Protein AF-A0A926CFJ2-F1 (afdb_monomer_lite)

Foldseek 3Di:
DDDDDDPPDDDDDDPDDDDDDDDDPPDDDADQAPVSVVDDLVVLLVVLLVVCVVVVDDDLVVSCVVVVHDSHHRVVVSVVVCVVVVSDDDPDDPDD

Structure (mmCIF, N/CA/C/O backbone):
data_AF-A0A926CFJ2-F1
#
_entry.id   AF-A0A926CFJ2-F1
#
loop_
_atom_site.group_PDB
_atom_site.id
_atom_site.type_symbol
_atom_site.label_atom_id
_atom_site.label_alt_id
_atom_site.label_comp_id
_atom_site.label_asym_id
_atom_site.label_entity_id
_atom_site.label_seq_id
_atom_site.pdbx_PDB_ins_code
_atom_site.Cartn_x
_atom_site.Cartn_y
_atom_site.Cartn_z
_atom_site.occupancy
_atom_site.B_iso_or_equiv
_atom_site.auth_seq_id
_atom_site.auth_comp_id
_atom_site.auth_asym_id
_atom_site.auth_atom_id
_atom_site.pdbx_PDB_model_num
ATOM 1 N N . MET A 1 1 ? -35.430 15.670 72.466 1.00 43.03 1 MET A N 1
ATOM 2 C CA . MET A 1 1 ? -35.648 14.525 71.557 1.00 43.03 1 MET A CA 1
ATOM 3 C C . MET A 1 1 ? -36.359 15.058 70.320 1.00 43.03 1 MET A C 1
ATOM 5 O O . MET A 1 1 ? -37.560 15.269 70.366 1.00 43.03 1 MET A O 1
ATOM 9 N N . SER A 1 2 ? -35.606 15.395 69.275 1.00 46.97 2 SER A N 1
ATOM 10 C CA . SER A 1 2 ? -36.104 15.998 68.032 1.00 46.97 2 SER A CA 1
ATOM 11 C C . SER A 1 2 ? -35.742 15.075 66.871 1.00 46.97 2 SER A C 1
ATOM 13 O O . SER A 1 2 ? -34.609 15.059 66.398 1.00 46.97 2 SER A O 1
ATOM 15 N N . ILE A 1 3 ? -36.705 14.253 66.463 1.00 54.81 3 ILE A N 1
ATOM 16 C CA . ILE A 1 3 ? -36.606 13.392 65.284 1.00 54.81 3 ILE A CA 1
ATOM 17 C C . ILE A 1 3 ? -37.145 14.208 64.111 1.00 54.81 3 ILE A C 1
ATOM 19 O O . ILE A 1 3 ? -38.340 14.478 64.052 1.00 54.81 3 ILE A O 1
ATOM 23 N N . GLN A 1 4 ? -36.260 14.625 63.206 1.00 53.47 4 GLN A N 1
ATOM 24 C CA . GLN A 1 4 ? -36.660 15.169 61.910 1.00 53.47 4 GLN A CA 1
ATOM 25 C C . GLN A 1 4 ? -36.827 14.003 60.934 1.00 53.47 4 GLN A C 1
ATOM 27 O O . GLN A 1 4 ? -35.860 13.327 60.574 1.00 53.47 4 GLN A O 1
ATOM 32 N N . LEU A 1 5 ? -38.079 13.753 60.557 1.00 55.53 5 LEU A N 1
ATOM 33 C CA . LEU A 1 5 ? -38.490 12.779 59.553 1.00 55.53 5 LEU A CA 1
ATOM 34 C C . LEU A 1 5 ? -37.949 13.231 58.184 1.00 55.53 5 LEU A C 1
ATOM 36 O O . LEU A 1 5 ? -38.259 14.326 57.724 1.00 55.53 5 LEU A O 1
ATOM 40 N N . ARG A 1 6 ? -37.120 12.408 57.537 1.00 61.59 6 ARG A N 1
ATOM 41 C CA . ARG A 1 6 ? -36.666 12.647 56.162 1.00 61.59 6 ARG A CA 1
ATOM 42 C C . ARG A 1 6 ? -37.815 12.320 55.211 1.00 61.59 6 ARG A C 1
ATOM 44 O O . ARG A 1 6 ? -38.166 11.155 55.048 1.00 61.59 6 ARG A O 1
ATOM 51 N N . GLU A 1 7 ? -38.388 13.353 54.610 1.00 57.50 7 GLU A N 1
ATOM 52 C CA . GLU A 1 7 ? -39.348 13.272 53.512 1.00 57.50 7 GLU A CA 1
ATOM 53 C C . GLU A 1 7 ? -38.641 12.704 52.268 1.00 57.50 7 GLU A C 1
ATOM 55 O O . GLU A 1 7 ? -37.952 13.406 51.535 1.00 57.50 7 GLU A O 1
ATOM 60 N N . MET A 1 8 ? -38.743 11.388 52.072 1.00 52.38 8 MET A N 1
ATOM 61 C CA . MET A 1 8 ? -38.347 10.707 50.839 1.00 52.38 8 MET A CA 1
ATOM 62 C C . MET A 1 8 ? -39.589 10.533 49.967 1.00 52.38 8 MET A C 1
ATOM 64 O O . MET A 1 8 ? -40.130 9.435 49.859 1.00 52.38 8 MET A O 1
ATOM 68 N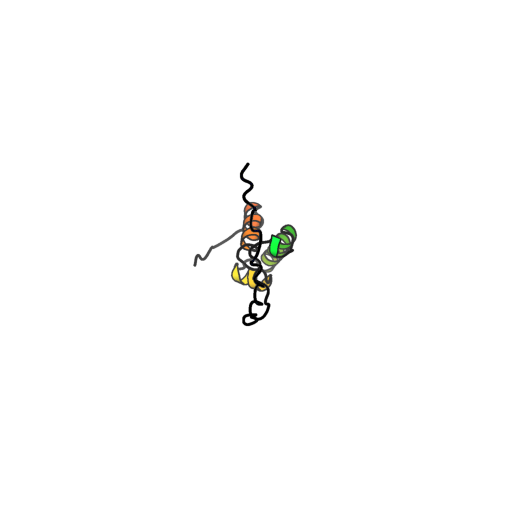 N . VAL A 1 9 ? -40.071 11.624 49.375 1.00 61.09 9 VAL A N 1
ATOM 69 C CA . VAL A 1 9 ? -41.108 11.574 48.342 1.00 61.09 9 VAL A CA 1
ATOM 70 C C . VAL A 1 9 ? -40.677 12.401 47.135 1.00 61.09 9 VAL A C 1
ATOM 72 O O . VAL A 1 9 ? -40.370 13.579 47.241 1.00 61.09 9 VAL A O 1
ATOM 75 N N . ASN A 1 10 ? -40.740 11.726 45.986 1.00 57.56 10 ASN A N 1
ATOM 76 C CA . ASN A 1 10 ? -40.816 12.240 44.622 1.00 57.56 10 ASN A CA 1
ATOM 77 C C . ASN A 1 10 ? -39.609 12.960 44.009 1.00 57.56 10 ASN A C 1
ATOM 79 O O . ASN A 1 10 ? -39.334 14.117 44.295 1.00 57.56 10 ASN A O 1
ATOM 83 N N . ASN A 1 11 ? -39.060 12.352 42.950 1.00 53.94 11 ASN A N 1
ATOM 84 C CA . ASN A 1 11 ? -39.547 12.641 41.592 1.00 53.94 11 ASN A CA 1
ATOM 85 C C . ASN A 1 11 ? -38.860 11.716 40.563 1.00 53.94 11 ASN A C 1
ATOM 87 O O . ASN A 1 11 ? -37.776 12.021 40.071 1.00 53.94 11 ASN A O 1
ATOM 91 N N . ALA A 1 12 ? -39.480 10.580 40.233 1.00 50.22 12 ALA A N 1
ATOM 92 C CA . ALA A 1 12 ? -39.078 9.780 39.078 1.00 50.22 12 ALA A CA 1
ATOM 93 C C . ALA A 1 12 ? -39.877 10.252 37.854 1.00 50.22 12 ALA A C 1
ATOM 95 O O . ALA A 1 12 ? -41.025 9.858 37.662 1.00 50.22 12 ALA A O 1
ATOM 96 N N . ALA A 1 13 ? -39.270 11.115 37.039 1.00 57.44 13 ALA A N 1
ATOM 97 C CA . ALA A 1 13 ? -39.761 11.415 35.699 1.00 57.44 13 ALA A CA 1
ATOM 98 C C . ALA A 1 13 ? -39.311 10.302 34.729 1.00 57.44 13 ALA A C 1
ATOM 100 O O . ALA A 1 13 ? -38.144 9.901 34.784 1.00 57.44 13 ALA A O 1
ATOM 101 N N . PRO A 1 14 ? -40.176 9.793 33.833 1.00 64.19 14 PRO A N 1
ATOM 102 C CA . PRO A 1 14 ? -39.745 8.878 32.782 1.00 64.19 14 PRO A CA 1
ATOM 103 C C . PRO A 1 14 ? -38.941 9.652 31.721 1.00 64.19 14 PRO A C 1
ATOM 105 O O . PRO A 1 14 ? -39.417 10.687 31.247 1.00 64.19 14 PRO A O 1
ATOM 108 N N . PRO A 1 15 ? -37.749 9.189 31.301 1.00 62.66 15 PRO A N 1
ATOM 109 C CA . PRO A 1 15 ? -37.086 9.769 30.145 1.00 62.66 15 PRO A CA 1
ATOM 110 C C . PRO A 1 15 ? -37.872 9.388 28.886 1.00 62.66 15 PRO A C 1
ATOM 112 O O . PRO A 1 15 ? -37.947 8.226 28.489 1.00 62.66 15 PRO A O 1
ATOM 115 N N . SER A 1 16 ? -38.490 10.395 28.278 1.00 61.12 16 SER A N 1
ATOM 116 C CA . SER A 1 16 ? -39.105 10.346 26.956 1.00 61.12 16 SER A CA 1
ATOM 117 C C . SER A 1 16 ? -38.130 9.789 25.914 1.00 61.12 16 SER A C 1
ATOM 119 O O . SER A 1 16 ? -36.989 10.244 25.814 1.00 61.12 16 SER A O 1
ATOM 121 N N . ALA A 1 17 ? -38.616 8.815 25.142 1.00 62.16 17 ALA A N 1
ATOM 122 C CA . ALA A 1 17 ? -37.937 8.161 24.033 1.00 62.16 17 ALA A CA 1
ATOM 123 C C . ALA A 1 17 ? -37.282 9.177 23.083 1.00 62.16 17 ALA A C 1
ATOM 125 O O . ALA A 1 17 ? -37.951 10.029 22.497 1.00 62.16 17 ALA A O 1
ATOM 126 N N . GLN A 1 18 ? -35.960 9.081 22.946 1.00 57.84 18 GLN A N 1
ATOM 127 C CA . GLN A 1 18 ? -35.175 9.900 22.032 1.00 57.84 18 GLN A CA 1
ATOM 128 C C . GLN A 1 18 ? -35.442 9.457 20.588 1.00 57.84 18 GLN A C 1
ATOM 130 O O . GLN A 1 18 ? -35.312 8.284 20.242 1.00 57.84 18 GLN A O 1
ATOM 135 N N . ALA A 1 19 ? -35.853 10.421 19.767 1.00 57.94 19 ALA A N 1
ATOM 136 C CA . ALA A 1 19 ? -36.178 10.261 18.360 1.00 57.94 19 ALA A CA 1
ATOM 137 C C . ALA A 1 19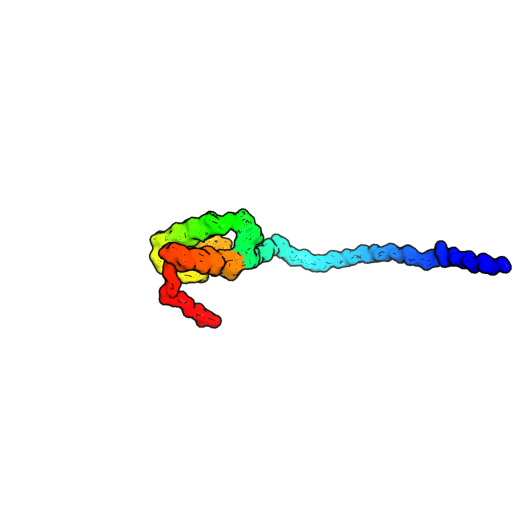 ? -34.956 9.823 17.533 1.00 57.94 19 ALA A C 1
ATOM 139 O O . ALA A 1 19 ? -33.877 10.407 17.631 1.00 57.94 19 ALA A O 1
ATOM 140 N N . SER A 1 20 ? -35.147 8.806 16.695 1.00 55.06 20 SER A N 1
ATOM 141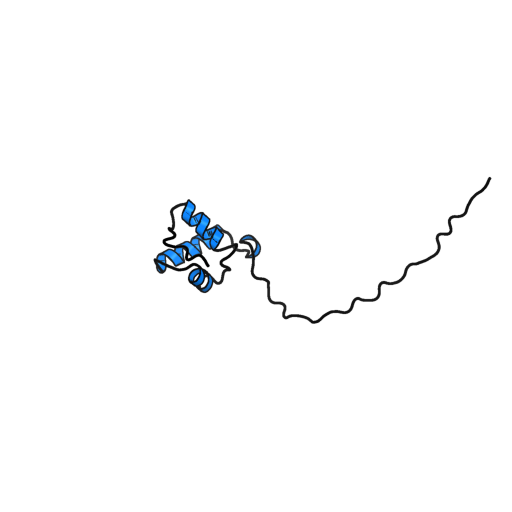 C CA . SER A 1 20 ? -34.150 8.290 15.757 1.00 55.06 20 SE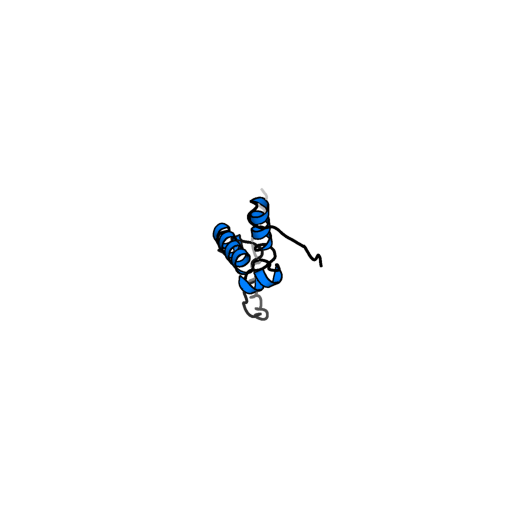R A CA 1
ATOM 142 C C . SER A 1 20 ? -33.922 9.285 14.612 1.00 55.06 20 SER A C 1
ATOM 144 O O . SER A 1 20 ? -34.837 9.573 13.842 1.00 55.06 20 SER A O 1
ATOM 146 N N . GLY A 1 21 ? -32.701 9.815 14.508 1.00 62.12 21 GLY A N 1
ATOM 147 C CA . GLY A 1 21 ? -32.247 10.622 13.373 1.00 62.12 21 GLY A CA 1
ATOM 148 C C . GLY A 1 21 ? -32.061 9.801 12.082 1.00 62.12 21 GLY A C 1
ATOM 149 O O . GLY A 1 21 ? -32.133 8.568 12.112 1.00 62.12 21 GLY A O 1
ATOM 150 N N . PRO A 1 22 ? -31.838 10.473 10.937 1.00 58.19 22 PRO A N 1
ATOM 151 C CA . PRO A 1 22 ? -31.810 9.855 9.611 1.00 58.19 22 PRO A CA 1
ATOM 152 C C . PRO A 1 22 ? -30.726 8.772 9.509 1.00 58.19 22 PRO A C 1
ATOM 154 O O . PRO A 1 22 ? -29.552 9.028 9.763 1.00 58.19 22 PRO A O 1
ATOM 157 N N . HIS A 1 23 ? -31.133 7.557 9.127 1.00 62.09 23 HIS A N 1
ATOM 158 C CA . HIS A 1 23 ? -30.231 6.441 8.840 1.00 62.09 23 HIS A CA 1
ATOM 159 C C . HIS A 1 23 ? -29.387 6.772 7.603 1.00 62.09 23 HIS A C 1
ATOM 161 O O . HIS A 1 23 ? -29.853 6.638 6.471 1.00 62.09 23 HIS A O 1
ATOM 167 N N . ALA A 1 24 ? -28.142 7.197 7.815 1.00 65.00 24 ALA A N 1
ATOM 168 C CA . ALA A 1 24 ? -27.126 7.121 6.774 1.00 65.00 24 ALA A CA 1
ATOM 169 C C . ALA A 1 24 ? -26.942 5.643 6.368 1.00 65.00 24 ALA A C 1
ATOM 171 O O . ALA A 1 24 ? -27.112 4.759 7.218 1.00 65.00 24 ALA A O 1
ATOM 172 N N . PRO A 1 25 ? -26.625 5.342 5.094 1.00 64.94 25 PRO A N 1
ATOM 173 C CA . PRO A 1 25 ? -26.311 3.976 4.693 1.00 64.94 25 PRO A CA 1
ATOM 174 C C . PRO A 1 25 ? -25.193 3.438 5.593 1.00 64.94 25 PRO A C 1
ATOM 176 O O . PRO A 1 25 ? -24.174 4.098 5.786 1.00 64.94 25 PRO A O 1
ATOM 179 N N . ASN A 1 26 ? -25.415 2.263 6.185 1.00 71.69 26 ASN A N 1
ATOM 180 C CA . ASN A 1 26 ? -24.458 1.584 7.056 1.00 71.69 26 ASN A CA 1
ATOM 181 C C . ASN A 1 26 ? -23.316 1.028 6.192 1.00 71.69 26 ASN A C 1
ATOM 183 O O . ASN A 1 26 ? -23.318 -0.141 5.810 1.00 71.69 26 ASN A O 1
ATOM 187 N N . VAL A 1 27 ? -22.407 1.913 5.788 1.00 72.94 27 VAL A N 1
ATOM 188 C CA . VAL A 1 27 ? -21.161 1.559 5.115 1.00 72.94 27 VAL A CA 1
ATOM 189 C C . VAL A 1 27 ? -20.084 1.466 6.197 1.00 72.94 27 VAL A C 1
ATOM 191 O O . VAL A 1 27 ? -19.974 2.398 7.000 1.00 72.94 27 VAL A O 1
ATOM 194 N N . PRO A 1 28 ? -19.309 0.369 6.263 1.00 72.56 28 PRO A N 1
ATOM 195 C CA . PRO A 1 28 ? -18.202 0.263 7.203 1.00 72.56 28 PRO A CA 1
ATOM 196 C C . PRO A 1 28 ? -17.218 1.417 7.008 1.00 72.56 28 PRO A C 1
ATOM 198 O O . PRO A 1 28 ? -16.926 1.804 5.876 1.00 72.56 28 PRO A O 1
ATOM 201 N N . VAL A 1 29 ? -16.711 1.957 8.115 1.00 79.75 29 VAL A N 1
ATOM 202 C CA . VAL A 1 29 ? -15.630 2.948 8.087 1.00 79.75 29 VAL A CA 1
ATOM 203 C C . VAL A 1 29 ? -14.368 2.275 7.549 1.00 79.75 29 VAL A C 1
ATOM 205 O O . VAL A 1 29 ? -14.140 1.090 7.801 1.00 79.75 29 VAL A O 1
ATOM 208 N N . GLU A 1 30 ? -13.557 3.019 6.797 1.00 77.12 30 GLU A N 1
ATOM 209 C CA . GLU A 1 30 ? -12.252 2.528 6.362 1.00 77.12 30 GLU A CA 1
ATOM 210 C C . GLU A 1 30 ? -11.399 2.166 7.587 1.00 77.12 30 GLU A C 1
ATOM 212 O O . GLU A 1 30 ? -11.299 2.970 8.519 1.00 77.12 30 GLU A O 1
ATOM 217 N N . PRO A 1 31 ? -10.799 0.965 7.621 1.00 80.06 31 PRO A N 1
ATOM 218 C CA . PRO A 1 31 ? -9.991 0.558 8.758 1.00 80.06 31 PRO A CA 1
ATOM 219 C C . PRO A 1 31 ? -8.763 1.464 8.869 1.00 80.06 31 PRO A C 1
ATOM 221 O O . PRO A 1 31 ? -8.040 1.669 7.896 1.00 80.06 31 PRO A O 1
ATOM 224 N N . THR A 1 32 ? -8.512 1.987 10.067 1.00 80.94 32 THR A N 1
ATOM 225 C CA . THR A 1 32 ? -7.395 2.911 10.334 1.00 80.94 32 THR A CA 1
ATOM 226 C C . THR A 1 32 ? -6.152 2.200 10.863 1.00 80.94 32 THR A C 1
ATOM 228 O O . THR A 1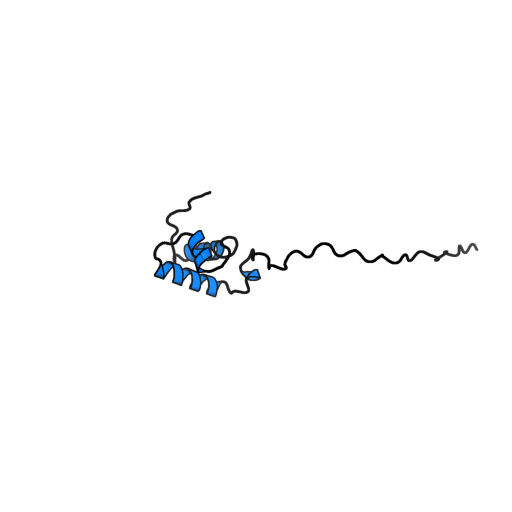 32 ? -5.099 2.812 11.051 1.00 80.94 32 THR A O 1
ATOM 231 N N . SER A 1 33 ? -6.257 0.890 11.099 1.00 81.94 33 SER A N 1
ATOM 232 C CA . SER A 1 33 ? -5.181 0.050 11.605 1.00 81.94 33 SER A CA 1
ATOM 233 C C . SER A 1 33 ? -5.245 -1.361 11.031 1.00 81.94 33 SER A C 1
ATOM 235 O O . SER A 1 33 ? -6.322 -1.902 10.780 1.00 81.94 33 SER A O 1
ATOM 237 N N . ILE A 1 34 ? -4.083 -2.010 10.929 1.00 81.62 34 ILE A N 1
ATOM 238 C CA . ILE A 1 34 ? -3.952 -3.434 10.588 1.00 81.62 34 ILE A CA 1
ATOM 239 C C . ILE A 1 34 ? -4.859 -4.305 11.470 1.00 81.62 34 ILE A C 1
ATOM 241 O O . ILE A 1 34 ? -5.509 -5.214 10.962 1.00 81.62 34 ILE A O 1
ATOM 245 N N . ALA A 1 35 ? -4.975 -4.004 12.768 1.00 80.88 35 ALA A N 1
ATOM 246 C CA . ALA A 1 35 ? -5.827 -4.775 13.677 1.00 80.88 35 ALA A CA 1
ATOM 247 C C . ALA A 1 35 ? -7.321 -4.699 13.303 1.00 80.88 35 ALA A C 1
ATOM 249 O O . ALA A 1 35 ? -8.034 -5.692 13.431 1.00 80.88 35 ALA A O 1
ATOM 250 N N . GLU A 1 36 ? -7.782 -3.550 12.799 1.00 81.00 36 GLU A N 1
ATOM 251 C CA . GLU A 1 36 ? -9.172 -3.348 12.370 1.00 81.00 36 GLU A CA 1
ATOM 252 C C . GLU A 1 36 ? -9.484 -4.044 11.043 1.00 81.00 36 GLU A C 1
ATOM 254 O O . GLU A 1 36 ? -10.628 -4.424 10.807 1.00 81.00 36 GLU A O 1
ATOM 259 N N . THR A 1 37 ? -8.474 -4.277 10.194 1.00 82.31 37 THR A N 1
ATOM 260 C CA . THR A 1 37 ? -8.664 -5.059 8.960 1.00 82.31 37 THR A CA 1
ATOM 261 C C . THR A 1 37 ? -9.016 -6.522 9.238 1.00 82.31 37 THR A C 1
ATOM 263 O O . THR A 1 37 ? -9.547 -7.201 8.362 1.00 82.31 37 THR A O 1
ATOM 266 N N . GLY A 1 38 ? -8.706 -7.034 10.437 1.00 84.38 38 GLY A N 1
ATOM 267 C CA . GLY A 1 38 ? -8.829 -8.456 10.762 1.00 84.38 38 GLY A CA 1
ATOM 268 C C . GLY A 1 38 ? -7.825 -9.347 10.019 1.00 84.38 38 GLY A C 1
ATOM 269 O O . GLY A 1 38 ? -7.917 -10.572 10.098 1.00 84.38 38 GLY A O 1
ATOM 270 N N . ILE A 1 39 ? -6.863 -8.753 9.306 1.00 86.12 39 ILE A N 1
ATOM 271 C CA . ILE A 1 39 ? -5.835 -9.455 8.541 1.00 86.12 39 ILE A CA 1
ATOM 272 C C . ILE A 1 39 ? -4.523 -9.429 9.331 1.00 86.12 39 ILE A C 1
ATOM 274 O O . ILE A 1 39 ? -4.113 -8.406 9.875 1.00 86.12 39 ILE A O 1
ATOM 278 N N . GLY A 1 40 ? -3.836 -10.571 9.395 1.00 89.56 40 GLY A N 1
ATOM 279 C CA . GLY A 1 40 ? -2.530 -10.654 10.044 1.00 89.56 40 GLY A CA 1
ATOM 280 C C . GLY A 1 40 ? -1.456 -9.873 9.282 1.00 89.56 40 GLY A C 1
ATOM 281 O O . GLY A 1 40 ? -1.356 -9.979 8.060 1.00 89.56 40 GLY A O 1
ATOM 282 N N . MET A 1 41 ? -0.591 -9.161 10.010 1.00 88.12 41 MET A N 1
ATOM 283 C CA . MET A 1 41 ? 0.503 -8.368 9.429 1.00 88.12 41 MET A CA 1
ATOM 284 C C . MET A 1 41 ? 1.401 -9.183 8.485 1.00 88.12 41 MET A C 1
ATOM 286 O O . MET A 1 41 ? 1.734 -8.729 7.397 1.00 88.12 41 MET A O 1
ATOM 290 N N . GLY A 1 42 ? 1.733 -10.428 8.847 1.00 91.38 42 GLY A N 1
ATOM 291 C CA . GLY A 1 42 ? 2.540 -11.305 7.991 1.00 91.38 42 GLY A CA 1
ATOM 292 C C . GLY A 1 42 ? 1.886 -11.620 6.640 1.00 91.38 42 GLY A C 1
ATOM 293 O O . GLY A 1 42 ? 2.583 -11.726 5.637 1.00 91.38 42 GLY A O 1
ATOM 294 N N . PHE A 1 43 ? 0.552 -11.709 6.592 1.00 93.19 43 PHE A N 1
ATOM 295 C CA . PHE A 1 43 ? -0.173 -11.920 5.339 1.00 93.19 43 PHE A CA 1
ATOM 296 C C . PHE A 1 43 ? -0.166 -10.661 4.468 1.00 93.19 43 PHE A C 1
ATOM 298 O O . PHE A 1 43 ? 0.042 -10.757 3.263 1.00 93.19 43 PHE A O 1
ATOM 305 N N . ILE A 1 44 ? -0.354 -9.483 5.072 1.00 92.69 44 ILE A N 1
ATOM 306 C CA . ILE A 1 44 ? -0.277 -8.201 4.357 1.00 92.69 44 ILE A CA 1
ATOM 307 C C . ILE A 1 44 ? 1.124 -8.014 3.765 1.00 92.69 44 ILE A C 1
ATOM 309 O O . ILE A 1 44 ? 1.251 -7.655 2.597 1.00 92.69 44 ILE A O 1
ATOM 313 N N . ASN A 1 45 ? 2.164 -8.323 4.541 1.00 94.25 45 ASN A N 1
ATOM 314 C CA . ASN A 1 45 ? 3.549 -8.240 4.091 1.00 94.25 45 ASN A CA 1
ATOM 315 C C . ASN A 1 45 ? 3.818 -9.172 2.902 1.00 94.25 45 ASN A C 1
ATOM 317 O O . ASN A 1 45 ? 4.354 -8.723 1.894 1.00 94.25 45 ASN A O 1
ATOM 321 N N . ASP A 1 46 ? 3.408 -10.442 2.983 1.00 94.94 46 ASP A N 1
ATOM 322 C CA . ASP A 1 46 ? 3.555 -11.403 1.880 1.00 94.94 46 ASP A CA 1
ATOM 323 C C . ASP A 1 46 ? 2.761 -10.979 0.630 1.00 94.94 46 ASP A C 1
ATOM 325 O O . ASP A 1 46 ? 3.270 -11.057 -0.490 1.00 94.94 46 ASP A O 1
ATOM 329 N N . LEU A 1 47 ? 1.539 -10.466 0.807 1.00 94.50 47 LEU A N 1
ATOM 330 C CA . LEU A 1 47 ? 0.714 -9.955 -0.288 1.00 94.50 47 LEU A CA 1
ATOM 331 C C . LEU A 1 47 ? 1.385 -8.771 -0.995 1.00 94.50 47 LEU A C 1
ATOM 333 O O . LEU A 1 47 ? 1.481 -8.762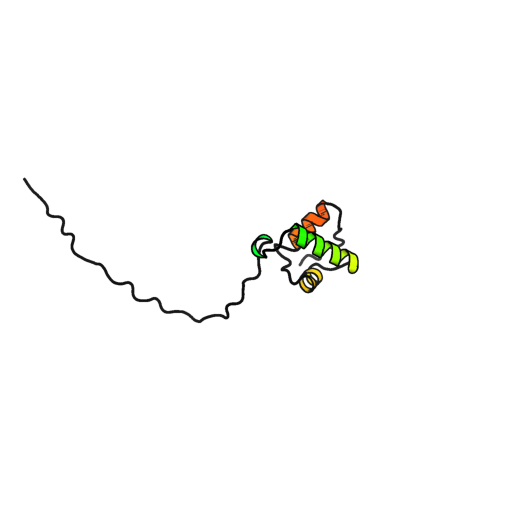 -2.223 1.00 94.50 47 LEU A O 1
ATOM 337 N N . ILE A 1 48 ? 1.861 -7.786 -0.232 1.00 94.19 48 ILE A N 1
ATOM 338 C CA . ILE A 1 48 ? 2.537 -6.608 -0.783 1.00 94.19 48 ILE A CA 1
ATOM 339 C C . ILE A 1 48 ? 3.833 -7.020 -1.473 1.00 94.19 48 ILE A C 1
ATOM 341 O O . ILE A 1 48 ? 4.075 -6.589 -2.599 1.00 94.19 48 ILE A O 1
ATOM 345 N N . LEU A 1 49 ? 4.627 -7.899 -0.856 1.00 94.25 49 LEU A N 1
ATOM 346 C CA . LEU A 1 49 ? 5.874 -8.384 -1.439 1.00 94.25 49 LEU A CA 1
ATOM 347 C C . LEU A 1 49 ? 5.630 -9.097 -2.774 1.00 94.25 49 LEU A C 1
ATOM 349 O O . LEU A 1 49 ? 6.333 -8.829 -3.747 1.00 94.25 49 LEU A O 1
ATOM 353 N N . LYS A 1 50 ? 4.594 -9.942 -2.860 1.00 95.06 50 LYS A N 1
ATOM 354 C CA . LYS A 1 50 ? 4.182 -10.578 -4.122 1.00 95.06 50 LYS A CA 1
ATOM 355 C C . LYS A 1 50 ? 3.832 -9.544 -5.185 1.00 95.06 50 LYS A C 1
ATOM 357 O O . LYS A 1 50 ? 4.292 -9.661 -6.317 1.00 95.06 50 LYS A O 1
ATOM 362 N N . ILE A 1 51 ? 3.038 -8.533 -4.839 1.00 94.81 51 ILE A N 1
ATOM 363 C CA . ILE A 1 51 ? 2.640 -7.492 -5.795 1.00 94.81 51 ILE A CA 1
ATOM 364 C C . ILE A 1 51 ? 3.871 -6.730 -6.288 1.00 94.81 51 ILE A C 1
ATOM 366 O O . ILE A 1 51 ? 4.063 -6.611 -7.496 1.00 94.81 51 ILE A O 1
ATOM 370 N N . VAL A 1 52 ? 4.737 -6.274 -5.382 1.00 93.25 52 VAL A N 1
ATOM 371 C CA . VAL A 1 52 ? 5.970 -5.558 -5.745 1.00 93.25 52 VAL A CA 1
ATOM 372 C C . VAL A 1 52 ? 6.866 -6.431 -6.626 1.00 93.25 52 VAL A C 1
ATOM 374 O O . VAL A 1 52 ? 7.365 -5.950 -7.638 1.00 93.25 52 VAL A O 1
ATOM 377 N N . TYR A 1 53 ? 6.996 -7.723 -6.320 1.00 94.06 53 TYR A N 1
ATOM 378 C CA . TYR A 1 53 ? 7.779 -8.661 -7.126 1.00 94.06 53 TYR A CA 1
ATOM 379 C C . TYR A 1 53 ? 7.268 -8.782 -8.571 1.00 94.06 53 TYR A C 1
ATOM 381 O O . TYR A 1 53 ? 8.067 -8.779 -9.506 1.00 94.06 53 TYR A O 1
ATOM 389 N N . PHE A 1 54 ? 5.948 -8.860 -8.777 1.00 94.88 54 PHE A N 1
ATOM 390 C CA . PHE A 1 54 ? 5.372 -8.986 -10.122 1.00 94.88 54 PHE A CA 1
ATOM 391 C C . PHE A 1 54 ? 5.311 -7.663 -10.896 1.00 94.88 54 PHE A C 1
ATOM 393 O O . PHE A 1 54 ? 5.443 -7.674 -12.119 1.00 94.88 54 PHE A O 1
ATOM 400 N N . TYR A 1 55 ? 5.110 -6.533 -10.216 1.00 93.38 55 TYR A N 1
ATOM 401 C CA . TYR A 1 55 ? 5.043 -5.214 -10.859 1.00 93.38 55 TYR A CA 1
ATOM 402 C C . TYR A 1 55 ? 6.426 -4.580 -11.076 1.00 93.38 55 TYR A C 1
ATOM 404 O O . TYR A 1 55 ? 6.589 -3.736 -11.959 1.00 93.38 55 TYR A O 1
ATOM 412 N N . GLY A 1 56 ? 7.426 -4.953 -10.275 1.00 90.38 56 GLY A N 1
ATOM 413 C CA . GLY A 1 56 ? 8.755 -4.344 -10.248 1.00 90.38 56 GLY A CA 1
ATOM 414 C C . GLY A 1 56 ? 8.756 -2.991 -9.536 1.00 90.38 56 GLY A C 1
ATOM 415 O O . GLY A 1 56 ? 9.310 -2.865 -8.451 1.00 90.38 56 GLY A O 1
ATOM 416 N N . ASN A 1 57 ? 8.112 -1.982 -10.129 1.00 90.19 57 ASN A N 1
ATOM 417 C CA . ASN A 1 57 ? 7.961 -0.653 -9.534 1.00 90.19 57 ASN A CA 1
ATOM 418 C C . ASN A 1 57 ? 6.483 -0.263 -9.526 1.00 90.19 57 ASN A C 1
ATOM 420 O O . ASN A 1 57 ? 5.846 -0.217 -10.577 1.00 90.19 57 ASN A O 1
ATOM 424 N N . ILE A 1 58 ? 5.941 0.027 -8.345 1.00 91.75 58 ILE A N 1
ATOM 425 C CA . ILE A 1 58 ? 4.526 0.353 -8.150 1.00 91.75 58 ILE A CA 1
ATOM 426 C C . ILE A 1 58 ? 4.386 1.529 -7.182 1.00 91.75 58 ILE A C 1
ATOM 428 O O . ILE A 1 58 ? 5.152 1.651 -6.226 1.00 91.75 58 ILE A O 1
ATOM 432 N N . THR A 1 59 ? 3.420 2.415 -7.430 1.00 91.56 59 THR A N 1
ATOM 433 C CA . THR A 1 59 ? 3.145 3.538 -6.522 1.00 91.56 59 THR A CA 1
ATOM 434 C C . THR A 1 59 ? 2.272 3.098 -5.348 1.00 91.56 59 THR A C 1
ATOM 436 O O . THR A 1 59 ? 1.501 2.146 -5.453 1.00 91.56 59 THR A O 1
ATOM 439 N N . GLY A 1 60 ? 2.327 3.828 -4.229 1.00 88.38 60 GLY A N 1
ATOM 440 C CA . GLY A 1 60 ? 1.470 3.549 -3.070 1.00 88.38 60 GLY A CA 1
ATOM 441 C C . GLY A 1 60 ? -0.032 3.598 -3.389 1.00 88.38 60 GLY A C 1
ATOM 442 O O . GLY A 1 60 ? -0.792 2.771 -2.891 1.00 88.38 60 GLY A O 1
ATOM 443 N N . GLN A 1 61 ? -0.456 4.504 -4.280 1.00 89.50 61 GLN A N 1
ATOM 444 C CA . GLN A 1 61 ? -1.848 4.577 -4.742 1.00 89.50 61 GLN A CA 1
ATOM 445 C C . GLN A 1 61 ? -2.259 3.320 -5.513 1.00 89.50 61 GLN A C 1
ATOM 447 O O . GLN A 1 61 ? -3.274 2.710 -5.190 1.00 89.50 61 GLN A O 1
ATOM 452 N N . GLN A 1 62 ? -1.445 2.891 -6.483 1.00 91.81 62 GLN A N 1
ATOM 453 C CA . GLN A 1 62 ? -1.703 1.663 -7.242 1.00 91.81 62 GLN A CA 1
ATOM 454 C C . GLN A 1 62 ? -1.697 0.437 -6.327 1.00 91.81 62 GLN A C 1
ATOM 456 O O . GLN A 1 62 ? -2.522 -0.460 -6.482 1.00 91.81 62 GLN A O 1
ATOM 461 N N . LEU A 1 63 ? -0.808 0.412 -5.334 1.00 92.25 63 LEU A N 1
ATOM 462 C CA . LEU A 1 63 ? -0.763 -0.661 -4.351 1.00 92.25 63 LEU A CA 1
ATOM 463 C C . LEU A 1 63 ? -2.074 -0.740 -3.550 1.00 92.25 63 LEU A C 1
ATOM 465 O O . LEU A 1 63 ? -2.600 -1.838 -3.374 1.00 92.25 63 LEU A O 1
ATOM 469 N N . GLY A 1 64 ? -2.654 0.395 -3.146 1.00 91.94 64 GLY A N 1
ATOM 470 C CA . GLY A 1 64 ? -3.986 0.453 -2.526 1.00 91.94 64 GLY A CA 1
ATOM 471 C C . GLY A 1 64 ? -5.109 -0.012 -3.457 1.00 91.94 64 GLY A C 1
ATOM 472 O O . GLY A 1 64 ? -5.983 -0.779 -3.055 1.00 91.94 64 GLY A O 1
ATOM 473 N N . GLU A 1 65 ? -5.057 0.362 -4.735 1.00 92.19 65 GLU A N 1
ATOM 474 C CA . GLU A 1 65 ? -6.045 -0.075 -5.728 1.00 92.19 65 GLU A CA 1
ATOM 475 C C . GLU A 1 65 ? -6.004 -1.583 -5.999 1.00 92.19 65 GLU A C 1
ATOM 477 O O . GLU A 1 65 ? -7.064 -2.190 -6.191 1.00 92.19 65 GLU A O 1
ATOM 482 N N . VAL A 1 66 ? -4.811 -2.184 -6.017 1.00 93.75 66 VAL A N 1
ATOM 483 C CA . VAL A 1 66 ? -4.609 -3.621 -6.266 1.00 93.75 66 VAL A CA 1
ATOM 484 C C . VAL A 1 66 ? -4.942 -4.447 -5.025 1.00 93.75 66 VAL A C 1
ATOM 486 O O . VAL A 1 66 ? -5.635 -5.457 -5.129 1.00 93.75 66 VAL A O 1
ATOM 489 N N . THR A 1 67 ? -4.488 -4.014 -3.847 1.00 90.94 67 THR A N 1
ATOM 490 C CA . THR A 1 67 ? -4.736 -4.726 -2.579 1.00 90.94 67 THR A CA 1
ATOM 491 C C . THR A 1 67 ? -6.147 -4.519 -2.039 1.00 90.94 67 THR A C 1
ATOM 493 O O . THR A 1 67 ? -6.603 -5.324 -1.231 1.00 90.94 67 THR A O 1
ATOM 496 N N . LYS A 1 68 ? -6.842 -3.457 -2.476 1.00 90.62 68 LYS A N 1
ATOM 497 C CA . LYS A 1 68 ? -8.107 -2.977 -1.891 1.00 90.62 68 LYS A CA 1
ATOM 498 C C . LYS A 1 68 ? -7.992 -2.661 -0.397 1.00 90.62 68 LYS A C 1
ATOM 500 O O . LYS A 1 68 ? -8.988 -2.706 0.321 1.00 90.62 68 LYS A O 1
ATOM 505 N N . LEU A 1 69 ? -6.784 -2.334 0.056 1.00 90.38 69 LEU A N 1
ATOM 506 C CA . LEU A 1 69 ? -6.503 -1.932 1.427 1.00 90.38 69 LEU A CA 1
ATOM 507 C C . LEU A 1 69 ? -6.235 -0.424 1.494 1.00 90.38 69 LEU A C 1
ATOM 509 O O . LEU A 1 69 ? -5.696 0.150 0.541 1.00 90.38 69 LEU A O 1
ATOM 513 N N . PRO A 1 70 ? -6.592 0.230 2.612 1.00 90.25 70 PRO A N 1
ATOM 514 C CA . PRO A 1 70 ? -6.276 1.634 2.809 1.00 90.25 70 PRO A CA 1
ATOM 515 C C . PRO A 1 70 ? -4.761 1.826 2.874 1.00 90.25 70 PRO A C 1
ATOM 517 O O . PRO A 1 70 ? -4.035 1.047 3.493 1.00 90.25 70 PRO A O 1
ATOM 520 N N . PHE A 1 71 ? -4.275 2.885 2.227 1.00 89.38 71 PHE A N 1
ATOM 521 C CA . PHE A 1 71 ? -2.845 3.174 2.226 1.00 89.38 71 PHE A CA 1
ATOM 522 C C . PHE A 1 71 ? -2.345 3.549 3.627 1.00 89.38 71 PHE A C 1
ATOM 524 O O . PHE A 1 71 ? -1.303 3.072 4.071 1.00 89.38 71 PHE A O 1
ATOM 531 N N . LEU A 1 72 ? -3.114 4.390 4.317 1.00 89.75 72 LEU A N 1
ATOM 532 C CA . LEU A 1 72 ? -2.766 4.958 5.611 1.00 89.75 72 LEU A CA 1
ATOM 533 C C . LEU A 1 72 ? -3.139 3.994 6.744 1.00 89.75 72 LEU A C 1
ATOM 535 O O . LEU A 1 72 ? -4.277 3.541 6.828 1.00 89.75 72 LEU A O 1
ATOM 539 N N . GLY A 1 73 ? -2.181 3.692 7.619 1.00 87.00 73 GLY A N 1
ATOM 540 C CA . GLY A 1 73 ? -2.355 2.807 8.773 1.00 87.00 73 GLY A CA 1
ATOM 541 C C . GLY A 1 73 ? -2.217 1.306 8.486 1.00 87.00 73 GLY A C 1
ATOM 542 O O . GLY A 1 73 ? -2.170 0.519 9.437 1.00 87.00 73 GLY A O 1
ATOM 543 N N . VAL A 1 74 ? -2.133 0.897 7.214 1.00 90.38 74 VAL A N 1
ATOM 544 C CA . VAL A 1 74 ? -2.016 -0.512 6.800 1.00 90.38 74 VAL A CA 1
ATOM 545 C C . VAL A 1 74 ? -0.859 -0.712 5.825 1.00 90.38 74 VAL A C 1
ATOM 547 O O . VAL A 1 74 ? 0.128 -1.360 6.178 1.00 90.38 74 VAL A O 1
ATOM 550 N N . ILE A 1 75 ? -0.959 -0.174 4.605 1.00 92.00 75 ILE A N 1
ATOM 551 C CA . ILE A 1 75 ? 0.070 -0.377 3.572 1.00 92.00 75 ILE A CA 1
ATOM 552 C C . ILE A 1 75 ? 1.359 0.363 3.934 1.00 92.00 75 ILE A C 1
ATOM 554 O O . ILE A 1 75 ? 2.438 -0.198 3.771 1.00 92.00 75 ILE A O 1
ATOM 558 N N . ASP A 1 76 ? 1.265 1.588 4.452 1.00 92.00 76 ASP A N 1
ATOM 559 C CA . ASP A 1 76 ? 2.408 2.362 4.948 1.00 92.00 76 ASP A CA 1
ATOM 560 C C . ASP A 1 76 ? 3.219 1.592 6.002 1.00 92.00 76 ASP A C 1
ATOM 562 O O . ASP A 1 76 ? 4.441 1.507 5.896 1.00 92.00 76 ASP A O 1
ATOM 566 N N . ARG A 1 77 ? 2.545 0.956 6.965 1.00 92.00 77 ARG A N 1
ATOM 567 C CA . ARG A 1 77 ? 3.176 0.143 8.016 1.00 92.00 77 ARG A CA 1
ATOM 568 C C . ARG A 1 77 ? 3.829 -1.114 7.470 1.00 92.00 77 ARG A C 1
ATOM 570 O O . ARG A 1 77 ? 4.902 -1.504 7.926 1.00 92.00 77 ARG A O 1
ATOM 577 N N . ALA A 1 78 ? 3.189 -1.757 6.501 1.00 92.50 78 ALA A N 1
ATOM 578 C CA . ALA A 1 78 ? 3.756 -2.927 5.852 1.00 92.50 78 ALA A CA 1
ATOM 579 C C . ALA A 1 78 ? 4.982 -2.567 5.003 1.00 92.50 78 ALA A C 1
ATOM 581 O O . ALA A 1 78 ? 6.000 -3.250 5.080 1.00 92.50 78 ALA A O 1
ATOM 582 N N . LEU A 1 79 ? 4.930 -1.463 4.255 1.00 92.44 79 LEU A N 1
ATOM 583 C CA . LEU A 1 79 ? 6.071 -0.954 3.492 1.00 92.44 79 LEU A CA 1
ATOM 584 C C . LEU A 1 79 ? 7.220 -0.501 4.400 1.00 92.44 79 LEU A C 1
ATOM 586 O O . LEU A 1 79 ? 8.375 -0.750 4.070 1.00 92.44 79 LEU A O 1
ATOM 590 N N . GLU A 1 80 ? 6.923 0.123 5.543 1.00 93.00 80 GLU A N 1
ATOM 591 C CA . GLU A 1 80 ? 7.922 0.479 6.558 1.00 93.00 80 GLU A CA 1
ATOM 592 C C . GLU A 1 80 ? 8.660 -0.768 7.059 1.00 93.00 80 GLU A C 1
ATOM 594 O O . GLU A 1 80 ? 9.890 -0.806 7.034 1.00 93.00 80 GLU A O 1
ATOM 599 N N . PHE A 1 81 ? 7.921 -1.818 7.428 1.00 93.88 81 PHE A N 1
ATOM 600 C CA . PHE A 1 81 ? 8.509 -3.091 7.844 1.00 93.88 81 PHE A CA 1
ATOM 601 C C . PHE A 1 81 ? 9.347 -3.736 6.730 1.00 93.88 81 PHE A C 1
ATOM 603 O O . PHE A 1 81 ? 10.494 -4.112 6.957 1.00 93.88 81 PHE A O 1
ATOM 610 N N . LEU A 1 82 ? 8.804 -3.835 5.514 1.00 93.56 82 LEU A N 1
ATOM 611 C CA . LEU A 1 82 ? 9.501 -4.457 4.384 1.00 93.56 82 LEU A CA 1
ATOM 612 C C . LEU A 1 82 ? 10.776 -3.698 3.995 1.00 93.56 82 LEU A C 1
ATOM 614 O O . LEU A 1 82 ? 11.746 -4.322 3.571 1.00 93.56 82 LEU A O 1
ATOM 618 N N . LYS A 1 83 ? 10.784 -2.370 4.147 1.00 93.31 83 LYS A N 1
ATOM 619 C CA . LYS A 1 83 ? 11.969 -1.543 3.913 1.00 93.31 83 LYS A CA 1
ATOM 620 C C . LYS A 1 83 ? 13.030 -1.742 4.994 1.00 93.31 83 LYS A C 1
ATOM 622 O O . LYS A 1 83 ? 14.209 -1.822 4.669 1.00 93.31 83 LYS A O 1
ATOM 627 N N . LEU A 1 84 ? 12.625 -1.803 6.264 1.00 94.88 84 LEU A N 1
ATOM 628 C CA . LEU A 1 84 ? 13.547 -2.020 7.387 1.00 94.88 84 LEU A CA 1
ATOM 629 C C . LEU A 1 84 ? 14.272 -3.366 7.288 1.00 94.88 84 LEU A C 1
ATOM 631 O O . LEU A 1 84 ? 15.451 -3.446 7.611 1.00 94.88 84 LEU A O 1
ATOM 635 N N . GLU A 1 85 ? 13.578 -4.389 6.798 1.00 95.44 85 GLU A N 1
ATOM 636 C CA . GLU A 1 85 ? 14.117 -5.737 6.599 1.00 95.44 85 GLU A CA 1
ATOM 637 C C . GLU A 1 85 ? 14.788 -5.929 5.220 1.00 95.44 85 GLU A C 1
ATOM 639 O O . GLU A 1 85 ? 15.060 -7.056 4.817 1.00 95.44 85 GLU A O 1
ATOM 644 N N . GLU A 1 86 ? 15.032 -4.844 4.475 1.00 93.62 86 GLU A N 1
ATOM 645 C CA . GLU A 1 86 ? 15.714 -4.839 3.169 1.00 93.62 86 GLU A CA 1
ATOM 646 C C . GLU A 1 86 ? 15.030 -5.671 2.057 1.00 93.62 86 GLU A C 1
ATOM 648 O O . GLU A 1 86 ? 15.663 -6.047 1.070 1.00 93.62 86 GLU A O 1
ATOM 653 N N . TYR A 1 87 ? 13.720 -5.931 2.157 1.00 93.38 87 TYR A N 1
ATOM 654 C CA . TYR A 1 87 ? 12.970 -6.646 1.112 1.00 93.38 87 TYR A CA 1
ATOM 655 C C . TYR A 1 87 ? 12.572 -5.759 -0.072 1.00 93.38 87 TYR A C 1
ATOM 657 O O . TYR A 1 87 ? 12.396 -6.258 -1.185 1.00 93.38 87 TYR A O 1
ATOM 665 N N . VAL A 1 88 ? 12.375 -4.461 0.164 1.00 92.81 88 VAL A N 1
ATOM 666 C CA . VAL A 1 88 ? 11.959 -3.483 -0.853 1.00 92.81 88 VAL A CA 1
ATOM 667 C C . VAL A 1 88 ? 12.667 -2.154 -0.625 1.00 92.81 88 VAL A C 1
ATOM 669 O O . VAL A 1 88 ? 13.011 -1.816 0.505 1.00 92.81 88 VAL A O 1
ATOM 672 N N . ASP A 1 89 ? 12.816 -1.364 -1.687 1.00 91.88 89 ASP A N 1
ATOM 673 C CA . ASP A 1 89 ? 13.332 -0.001 -1.591 1.00 91.88 89 ASP A CA 1
ATOM 674 C C . ASP A 1 89 ? 12.339 1.013 -2.174 1.00 91.88 89 ASP A C 1
ATOM 676 O O . ASP A 1 89 ? 11.558 0.708 -3.079 1.00 91.88 89 ASP A O 1
ATOM 680 N N . ILE A 1 90 ? 12.349 2.232 -1.634 1.00 89.50 90 ILE A N 1
ATOM 681 C CA . ILE A 1 90 ? 11.419 3.302 -2.014 1.00 89.50 90 ILE A CA 1
ATOM 682 C C . ILE A 1 90 ? 12.194 4.345 -2.818 1.00 89.50 90 ILE A C 1
ATOM 684 O O . ILE A 1 90 ? 12.820 5.244 -2.262 1.00 89.50 90 ILE A O 1
ATOM 688 N N . ILE A 1 91 ? 12.100 4.237 -4.142 1.00 84.38 91 ILE A N 1
ATOM 689 C CA . ILE A 1 91 ? 12.811 5.070 -5.132 1.00 84.38 91 ILE A CA 1
ATOM 690 C C . ILE A 1 91 ? 12.237 6.486 -5.328 1.00 84.38 91 ILE A C 1
ATOM 692 O O . ILE A 1 91 ? 12.708 7.244 -6.173 1.00 84.38 91 ILE A O 1
ATOM 696 N N . GLY A 1 92 ? 11.249 6.886 -4.530 1.00 74.56 92 GLY A N 1
ATOM 697 C CA . GLY A 1 92 ? 10.746 8.255 -4.511 1.00 74.56 92 GLY A CA 1
ATOM 698 C C . GLY A 1 92 ? 9.454 8.384 -3.719 1.00 74.56 92 GLY A C 1
ATOM 699 O O . GLY A 1 92 ? 8.488 7.670 -3.974 1.00 74.56 92 GLY A O 1
ATOM 700 N N . ALA A 1 93 ? 9.425 9.322 -2.774 1.00 65.00 93 ALA A N 1
ATOM 701 C CA . ALA A 1 93 ? 8.192 9.793 -2.161 1.00 65.00 93 ALA A CA 1
ATOM 702 C C . ALA A 1 93 ? 7.822 11.108 -2.847 1.00 65.00 93 ALA A C 1
ATOM 704 O O . ALA A 1 93 ? 8.465 12.132 -2.614 1.00 65.00 93 ALA A O 1
ATOM 705 N N . GLN A 1 94 ? 6.823 11.092 -3.730 1.00 58.81 94 GLN A N 1
ATOM 706 C CA . GLN A 1 94 ? 6.229 12.346 -4.182 1.00 58.81 94 GLN A CA 1
ATOM 707 C C . GLN A 1 94 ? 5.361 12.843 -3.022 1.00 58.81 94 GLN A C 1
ATOM 709 O O . GLN A 1 94 ? 4.240 12.379 -2.834 1.00 58.81 94 GLN A O 1
ATOM 714 N N . GLY A 1 95 ? 5.953 13.678 -2.165 1.00 54.31 95 GLY A N 1
ATOM 715 C CA . GLY A 1 95 ? 5.235 14.362 -1.097 1.00 54.31 95 GLY A CA 1
ATOM 716 C C . GLY A 1 95 ? 4.182 15.271 -1.718 1.00 54.31 95 GLY A C 1
ATOM 717 O O . GLY A 1 95 ? 4.523 16.121 -2.541 1.00 54.31 95 GLY A O 1
ATOM 718 N N . GLY A 1 96 ? 2.921 15.032 -1.368 1.00 42.72 96 GLY A N 1
ATOM 719 C CA . GLY A 1 96 ? 1.849 16.011 -1.527 1.00 42.72 96 GLY A CA 1
ATOM 720 C C . GLY A 1 96 ? 1.878 17.013 -0.387 1.00 42.72 96 GLY A C 1
ATOM 721 O O . GLY A 1 96 ? 2.233 16.592 0.739 1.00 42.72 96 GLY A O 1
#

pLDDT: mean 79.51, std 15.84, range [42.72, 95.44]

Sequence (96 aa):
MSIQLREMVNNAAPPSAQASGPHAPNVPVEPTSIAETGIGMGFINDLILKIVYFYGNITGQQLGEVTKLPFLGVIDRALEFLKLEEYVDIIGAQGG

Radius of gyration: 27.36 Å; chains: 1; bounding box: 57×28×82 Å

Secondary structure (DSSP, 8-state):
---------------PPPPPPP----PPPPPSSHHHHT--HHHHHHHHHHHHHHHSS--HHHHHHHH-S-IIIIIHHHHHHHHHTTS---------